Protein AF-A0A520ESY8-F1 (afdb_monomer)

Foldseek 3Di:
DAQAAWDQADDDDDPLRTWQKWWCAPQVNGIDRPQWDFDPPDHGGDRHTDIGRCPRHDVVTDIHTHGSDDLCVLLVDQWDWDQDPVRDIDIDGRVVNVPDRPD

Solvent-accessible surface area (backbone atoms only — not comparable to full-atom values): 6180 Å² total; per-residue (Å²): 105,41,94,27,56,36,53,69,41,88,73,81,93,48,78,82,19,44,37,45,50,33,34,39,13,77,86,72,72,39,82,41,71,71,64,43,35,69,45,95,90,52,68,57,35,78,82,39,17,54,57,42,52,52,87,69,48,54,93,89,44,52,73,46,49,49,59,52,48,83,72,62,54,42,36,66,35,49,61,44,78,46,77,46,96,89,68,51,74,48,80,41,67,26,99,36,64,84,70,59,63,87,98

Radius of gyration: 14.83 Å; Cα contacts (8 Å, |Δi|>4): 194; chains: 1; bounding box: 39×22×42 Å

Secondary structure (DSSP, 8-state):
-BSS---PPSSSSSGGGSPEEEEEETTTTEEE-SS-EE-TTS-SSSSSB-EE--TT--TT-EEEEE-SSSGGGGGT-SEEEEE-TTS-EEEEE-TTTTT----

Nearest PDB structures (foldseek):
  8x84-assembly1_A  TM=5.078E-01  e=2.308E+00  Drosophila melanogaster
  8jm9-assembly1_A  TM=4.919E-01  e=3.500E+00  Drosophila melanogaster
  8xvt-assembly1_K  TM=5.869E-01  e=6.735E+00  Homo sapiens
  8zdz-assembly1_A  TM=5.720E-01  e=6.735E+00  Drosophila mojavensis

Mean predicted aligned error: 4.93 Å

pLDDT: mean 88.7, std 8.78, range [55.31, 98.19]

Structure (mmCIF, N/CA/C/O backbone):
data_AF-A0A520ESY8-F1
#
_entry.id   AF-A0A520ESY8-F1
#
loop_
_atom_site.group_PDB
_atom_site.id
_atom_site.type_symbol
_atom_site.label_atom_id
_atom_site.label_alt_id
_atom_site.label_comp_id
_atom_site.label_asym_id
_atom_site.label_entity_id
_atom_site.label_seq_id
_atom_site.pdbx_PDB_ins_code
_atom_site.Cartn_x
_atom_site.Cartn_y
_atom_site.Cartn_z
_atom_site.occupancy
_atom_site.B_iso_or_equiv
_atom_site.auth_seq_id
_atom_site.auth_comp_id
_atom_site.auth_asym_id
_atom_site.auth_atom_id
_atom_site.pdbx_PDB_model_num
ATOM 1 N N . THR A 1 1 ? 1.478 7.687 -13.032 1.00 85.31 1 THR A N 1
ATOM 2 C CA . THR A 1 1 ? 2.068 7.556 -11.685 1.00 85.31 1 THR A CA 1
ATOM 3 C C . THR A 1 1 ? 0.995 7.798 -10.640 1.00 85.31 1 THR A C 1
ATOM 5 O O . THR A 1 1 ? 0.063 8.544 -10.930 1.00 85.31 1 THR A O 1
ATOM 8 N N . ALA A 1 2 ? 1.075 7.146 -9.483 1.00 91.75 2 ALA A N 1
ATOM 9 C CA . ALA A 1 2 ? 0.217 7.412 -8.331 1.00 91.75 2 ALA A CA 1
ATOM 10 C C . ALA A 1 2 ? 0.872 8.445 -7.399 1.00 91.75 2 ALA A C 1
ATOM 12 O O . ALA A 1 2 ? 2.097 8.591 -7.387 1.00 91.75 2 ALA A O 1
ATOM 13 N N . PHE A 1 3 ? 0.055 9.148 -6.611 1.00 88.12 3 PHE A N 1
ATOM 14 C CA . PHE A 1 3 ? 0.523 10.074 -5.578 1.00 88.12 3 PHE A CA 1
ATOM 15 C C . PHE A 1 3 ? 1.092 9.282 -4.388 1.00 88.12 3 PHE A C 1
ATOM 17 O O . PHE A 1 3 ? 0.406 9.031 -3.401 1.00 88.12 3 PHE A O 1
ATOM 24 N N . GLY A 1 4 ? 2.330 8.813 -4.549 1.00 88.81 4 GLY A N 1
ATOM 25 C CA . GLY A 1 4 ? 3.058 7.992 -3.582 1.00 88.81 4 GLY A CA 1
ATOM 26 C C . GLY A 1 4 ? 2.410 6.633 -3.295 1.00 88.81 4 GLY A C 1
ATOM 27 O O . GLY A 1 4 ? 1.645 6.089 -4.097 1.00 88.81 4 GLY A O 1
ATOM 28 N N . GLY A 1 5 ? 2.731 6.097 -2.117 1.00 87.56 5 GLY A N 1
ATOM 29 C CA . GLY A 1 5 ? 2.138 4.878 -1.579 1.00 87.56 5 GLY A CA 1
ATOM 30 C C . GLY A 1 5 ? 2.843 3.587 -1.992 1.00 87.56 5 GLY A C 1
ATOM 31 O O . GLY A 1 5 ? 3.538 3.504 -3.002 1.00 87.56 5 GLY A O 1
ATOM 32 N N . GLY A 1 6 ? 2.620 2.552 -1.187 1.00 91.69 6 GLY A N 1
ATOM 33 C CA . GLY A 1 6 ? 3.306 1.274 -1.312 1.0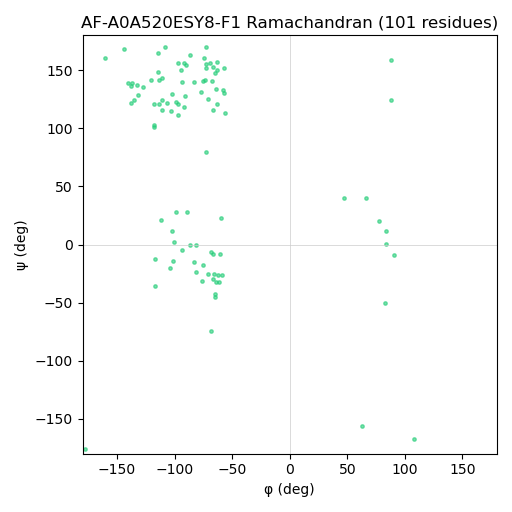0 91.69 6 GLY A CA 1
ATOM 34 C C . GLY A 1 6 ? 4.617 1.260 -0.534 1.00 91.69 6 GLY A C 1
ATOM 35 O O . GLY A 1 6 ? 5.491 2.091 -0.742 1.00 91.69 6 GLY A O 1
ATOM 36 N N . TYR A 1 7 ? 4.740 0.279 0.357 1.00 91.19 7 TYR A N 1
ATOM 37 C CA . TYR A 1 7 ? 5.892 0.113 1.235 1.00 91.19 7 TYR A CA 1
ATOM 38 C C . TYR A 1 7 ? 6.669 -1.132 0.826 1.00 91.19 7 TYR A C 1
ATOM 40 O O . TYR A 1 7 ? 6.100 -2.226 0.742 1.00 91.19 7 TYR A O 1
ATOM 48 N N . ILE A 1 8 ? 7.960 -0.951 0.546 1.00 92.50 8 ILE A N 1
ATOM 49 C CA . ILE A 1 8 ? 8.878 -2.063 0.307 1.00 92.50 8 ILE A CA 1
ATOM 50 C C . ILE A 1 8 ? 9.112 -2.777 1.636 1.00 92.50 8 ILE A C 1
ATOM 52 O O . ILE A 1 8 ? 9.502 -2.152 2.621 1.00 92.50 8 ILE A O 1
ATOM 56 N N . ALA A 1 9 ? 8.861 -4.083 1.652 1.00 93.19 9 ALA A N 1
ATOM 57 C CA . ALA A 1 9 ? 9.062 -4.900 2.836 1.00 93.19 9 ALA A CA 1
ATOM 58 C C . ALA A 1 9 ? 10.551 -5.136 3.126 1.00 93.19 9 ALA A C 1
ATOM 60 O O . ALA A 1 9 ? 11.376 -5.218 2.214 1.00 93.19 9 ALA A O 1
ATOM 61 N N . SER A 1 10 ? 10.883 -5.337 4.397 1.00 92.06 10 SER A N 1
ATOM 62 C CA . SER A 1 10 ? 12.253 -5.578 4.853 1.00 92.06 10 SER A CA 1
ATOM 63 C C . SER A 1 10 ? 12.871 -6.876 4.297 1.00 92.06 10 SER A C 1
ATOM 65 O O . SER A 1 10 ? 12.180 -7.854 3.966 1.00 92.06 10 SER A O 1
ATOM 67 N N . GLY A 1 11 ? 14.204 -6.926 4.270 1.00 92.12 11 GLY A N 1
ATOM 68 C CA . GLY A 1 11 ? 15.001 -8.079 3.846 1.00 92.12 11 GLY A CA 1
ATOM 69 C C . GLY A 1 11 ? 15.685 -7.871 2.491 1.00 92.12 11 GLY A C 1
ATOM 70 O O . GLY A 1 11 ? 15.733 -6.749 1.992 1.00 92.12 11 GLY A O 1
ATOM 71 N N . PRO A 1 12 ? 16.228 -8.942 1.882 1.00 93.19 12 PRO A N 1
ATOM 72 C CA . PRO A 1 12 ? 16.954 -8.829 0.622 1.00 93.19 12 PRO A CA 1
ATOM 73 C C . PRO A 1 12 ? 16.092 -8.224 -0.488 1.00 93.19 12 PRO A C 1
ATOM 75 O O . PRO A 1 12 ? 14.949 -8.651 -0.703 1.00 93.19 12 PRO A O 1
ATOM 78 N N . ALA A 1 13 ? 16.667 -7.257 -1.206 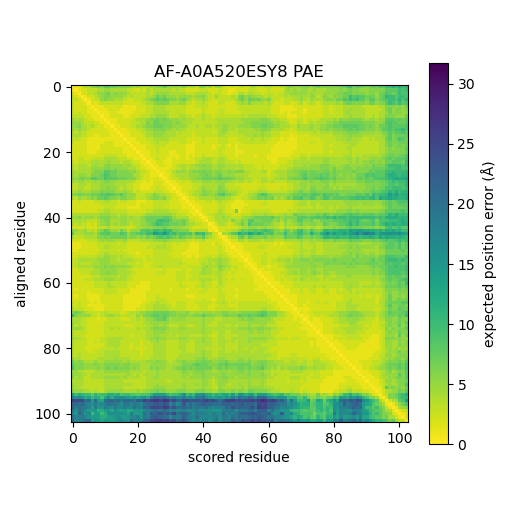1.00 88.50 13 ALA A N 1
ATOM 79 C CA . ALA A 1 13 ? 16.015 -6.578 -2.316 1.00 88.50 13 ALA A CA 1
ATOM 80 C C . ALA A 1 13 ? 15.556 -7.603 -3.361 1.00 88.50 13 ALA A C 1
ATOM 82 O O . ALA A 1 13 ? 16.355 -8.300 -3.986 1.00 88.50 13 ALA A O 1
ATOM 83 N N . SER A 1 14 ? 14.242 -7.732 -3.517 1.00 90.81 14 SER A N 1
ATOM 84 C CA . SER A 1 14 ? 13.634 -8.655 -4.468 1.00 90.81 14 SER A CA 1
ATOM 85 C C . SER A 1 14 ? 12.197 -8.249 -4.755 1.00 90.81 14 SER A C 1
ATOM 87 O O . SER A 1 14 ? 11.551 -7.586 -3.945 1.00 90.81 14 SER A O 1
ATOM 89 N N . TRP A 1 15 ? 11.655 -8.728 -5.874 1.00 89.50 15 TRP A N 1
ATOM 90 C CA . TRP A 1 15 ? 10.256 -8.486 -6.236 1.00 89.50 15 TRP A CA 1
ATOM 91 C C . TRP A 1 15 ? 9.261 -9.002 -5.187 1.00 89.50 15 TRP A C 1
ATOM 93 O O . TRP A 1 15 ? 8.181 -8.450 -5.017 1.00 89.50 15 TRP A O 1
ATOM 103 N N . SER A 1 16 ? 9.652 -10.023 -4.418 1.00 92.06 16 SER A N 1
ATOM 104 C CA . SER A 1 16 ? 8.857 -10.549 -3.303 1.00 92.06 16 SER A CA 1
ATOM 105 C C . SER A 1 16 ? 8.709 -9.572 -2.126 1.00 92.06 16 SER A C 1
ATOM 107 O O . SER A 1 16 ? 7.981 -9.862 -1.177 1.00 92.06 16 SER A O 1
ATOM 109 N N . ARG A 1 17 ? 9.430 -8.444 -2.148 1.00 93.88 17 ARG A N 1
ATOM 110 C CA . ARG A 1 17 ? 9.336 -7.358 -1.164 1.00 93.88 17 ARG A CA 1
ATOM 111 C C . ARG A 1 17 ? 8.534 -6.168 -1.661 1.00 93.88 17 ARG A C 1
ATOM 113 O O . ARG A 1 17 ? 8.143 -5.331 -0.854 1.00 93.88 17 ARG A O 1
ATOM 120 N N . SER A 1 18 ? 8.266 -6.098 -2.957 1.00 94.06 18 SER A N 1
ATOM 121 C CA . SER A 1 18 ? 7.499 -5.011 -3.542 1.00 94.06 18 SER A CA 1
ATOM 122 C C . SER A 1 18 ? 6.006 -5.173 -3.234 1.00 94.06 18 SER A C 1
ATOM 124 O O . SER A 1 18 ? 5.481 -6.291 -3.283 1.00 94.06 18 SER A O 1
ATOM 126 N N . PRO A 1 19 ? 5.286 -4.080 -2.936 1.00 94.75 19 PRO A N 1
ATOM 127 C CA . PRO A 1 19 ? 3.843 -4.135 -2.806 1.00 94.75 19 PRO A CA 1
ATOM 128 C C . PRO A 1 19 ? 3.198 -4.371 -4.175 1.00 94.75 19 PRO A C 1
ATOM 130 O O . PRO A 1 19 ? 3.750 -4.027 -5.221 1.00 94.75 19 PRO A O 1
ATOM 133 N N . ARG A 1 20 ? 1.988 -4.927 -4.180 1.00 94.50 20 ARG A N 1
ATOM 134 C CA . ARG A 1 20 ? 1.218 -5.146 -5.406 1.00 94.50 20 ARG A CA 1
ATOM 135 C C . ARG A 1 20 ? 0.180 -4.033 -5.589 1.00 94.50 20 ARG A C 1
ATOM 137 O O . ARG A 1 20 ? -0.670 -3.887 -4.711 1.00 94.50 20 ARG A O 1
ATOM 144 N N . PRO A 1 21 ? 0.188 -3.290 -6.709 1.00 95.38 21 PRO A N 1
ATOM 145 C CA . PRO A 1 21 ? -0.858 -2.316 -6.996 1.00 95.38 21 PRO A CA 1
ATOM 146 C C . PRO A 1 21 ? -2.203 -3.009 -7.263 1.00 95.38 21 PRO A C 1
ATOM 148 O O . PRO A 1 21 ? -2.269 -4.061 -7.902 1.00 95.38 21 PRO A O 1
ATOM 151 N N . VAL A 1 22 ? -3.273 -2.401 -6.763 1.00 95.50 22 VAL A N 1
ATOM 152 C CA . VAL A 1 22 ? -4.671 -2.819 -6.904 1.00 95.50 22 VAL A CA 1
ATOM 153 C C . VAL A 1 22 ? -5.492 -1.566 -7.185 1.00 95.50 22 VAL A C 1
ATOM 155 O O . VAL A 1 22 ? -5.462 -0.624 -6.400 1.00 95.50 22 VAL A O 1
ATOM 158 N N . GLY A 1 23 ? -6.202 -1.527 -8.307 1.00 94.44 23 GLY A N 1
ATOM 159 C CA . GLY A 1 23 ? -6.986 -0.364 -8.714 1.00 94.44 23 GLY A CA 1
ATOM 160 C C . GLY A 1 23 ? -8.444 -0.467 -8.280 1.00 94.44 23 GLY A C 1
ATOM 161 O O . GLY A 1 23 ? -9.004 -1.559 -8.238 1.00 94.44 23 GLY A O 1
ATOM 162 N N . TRP A 1 24 ? -9.078 0.673 -8.029 1.00 94.06 24 TRP A N 1
ATOM 163 C CA . TRP A 1 24 ? -10.525 0.832 -8.144 1.00 94.06 24 TRP A CA 1
ATOM 164 C C . TRP A 1 24 ? -10.835 1.575 -9.423 1.00 94.06 24 TRP A C 1
ATOM 166 O O . TRP A 1 24 ? -10.486 2.745 -9.543 1.00 94.06 24 TRP A O 1
ATOM 176 N N . SER A 1 25 ? -11.511 0.920 -10.354 1.00 91.69 25 SER A N 1
ATOM 177 C CA . SER A 1 25 ? -11.930 1.554 -11.592 1.00 91.69 25 SER A CA 1
ATOM 178 C C . SER A 1 25 ? -13.373 2.008 -11.471 1.00 91.69 25 SER A C 1
ATOM 180 O O . SER A 1 25 ? -14.274 1.185 -11.292 1.00 91.69 25 SER A O 1
ATOM 182 N N . ARG A 1 26 ? -13.619 3.312 -11.634 1.00 89.12 26 ARG A N 1
ATOM 183 C CA . ARG A 1 26 ? -14.990 3.809 -11.829 1.00 89.12 26 ARG A CA 1
ATOM 184 C C . ARG A 1 26 ? -15.597 3.279 -13.125 1.00 89.12 26 ARG A C 1
ATOM 186 O O . ARG A 1 26 ? -16.795 3.029 -13.162 1.00 89.12 26 ARG A O 1
ATOM 193 N N . ARG A 1 27 ? -14.778 3.069 -14.165 1.00 85.56 27 ARG A N 1
ATOM 194 C CA . ARG A 1 27 ? -15.219 2.510 -15.453 1.00 85.56 27 ARG A CA 1
ATOM 195 C C . ARG A 1 27 ? -15.709 1.071 -15.304 1.00 85.56 27 ARG A C 1
ATOM 197 O O . ARG A 1 27 ? -16.747 0.735 -15.858 1.00 85.56 27 ARG A O 1
ATOM 204 N N . ALA A 1 28 ? -14.969 0.242 -14.571 1.00 87.44 28 ALA A N 1
ATOM 205 C CA . ALA A 1 28 ? -15.343 -1.148 -14.315 1.00 87.44 28 ALA A CA 1
ATOM 206 C C . ALA A 1 28 ? -16.264 -1.314 -13.091 1.00 87.44 28 ALA A C 1
ATOM 208 O O . ALA A 1 28 ? -16.630 -2.438 -12.764 1.00 87.44 28 ALA A O 1
ATOM 209 N N . ALA A 1 29 ? -16.610 -0.215 -12.406 1.00 89.50 29 ALA A N 1
ATOM 210 C CA . ALA A 1 29 ? -17.378 -0.189 -11.159 1.00 89.50 29 ALA A CA 1
ATOM 211 C C . ALA A 1 29 ? -16.871 -1.194 -10.104 1.00 89.50 29 ALA A C 1
ATOM 213 O O . ALA A 1 29 ? -17.659 -1.858 -9.431 1.00 89.50 29 ALA A O 1
ATOM 214 N N . GLY A 1 30 ? -15.548 -1.335 -9.972 1.00 92.12 30 GLY A N 1
ATOM 215 C CA . GLY A 1 30 ? -14.991 -2.408 -9.159 1.00 92.12 30 GLY A CA 1
ATOM 216 C C . GLY A 1 30 ? -13.473 -2.439 -9.041 1.00 92.12 30 GLY A C 1
ATOM 217 O O . GLY A 1 30 ? -12.747 -1.565 -9.526 1.00 92.12 30 GLY A O 1
ATOM 218 N N . VAL A 1 31 ? -13.000 -3.489 -8.367 1.00 94.38 31 VAL A N 1
ATOM 219 C CA . VAL A 1 31 ? -11.577 -3.753 -8.138 1.00 94.38 31 VAL A CA 1
ATOM 220 C C . VAL A 1 31 ? -10.931 -4.324 -9.400 1.00 94.38 31 VAL A C 1
ATOM 222 O O . VAL A 1 31 ? -11.400 -5.309 -9.965 1.00 94.38 31 VAL A O 1
ATOM 225 N N . VAL A 1 32 ? -9.794 -3.755 -9.792 1.00 92.88 32 VAL A N 1
ATOM 226 C CA . VAL A 1 32 ? -8.956 -4.222 -10.898 1.00 92.88 32 VAL A CA 1
ATOM 227 C C . VAL A 1 32 ? -7.624 -4.712 -10.341 1.00 92.88 32 VAL A C 1
ATOM 229 O O . VAL A 1 32 ? -6.881 -3.964 -9.705 1.00 92.88 32 VAL A O 1
ATOM 232 N N . THR A 1 33 ? -7.307 -5.986 -10.581 1.00 88.94 33 THR A N 1
ATOM 233 C CA . THR A 1 33 ? -6.063 -6.620 -10.096 1.00 88.94 33 THR A CA 1
ATOM 234 C C . THR A 1 33 ? -5.130 -7.090 -11.212 1.00 88.94 33 THR A C 1
ATOM 236 O O . THR A 1 33 ? -3.977 -7.445 -10.939 1.00 88.94 33 THR A O 1
ATOM 239 N N . SER A 1 34 ? -5.623 -7.125 -12.451 1.00 86.56 34 SER A N 1
ATOM 240 C CA . SER A 1 34 ? -4.867 -7.446 -13.659 1.00 86.56 34 SER A CA 1
ATOM 241 C C . SER A 1 34 ? -4.267 -6.183 -14.275 1.00 86.56 34 SER A C 1
ATOM 243 O O . SER A 1 34 ? -4.783 -5.086 -14.087 1.00 86.56 34 SER A O 1
ATOM 245 N N . GLY A 1 35 ? -3.176 -6.336 -15.025 1.00 86.44 35 GLY A N 1
ATOM 246 C CA . GLY A 1 35 ? -2.541 -5.233 -15.758 1.00 86.44 35 GLY A CA 1
ATOM 247 C C . GLY A 1 35 ? -1.601 -4.383 -14.904 1.00 86.44 35 GLY A C 1
ATOM 248 O O . GLY A 1 35 ? -0.437 -4.247 -15.274 1.00 86.44 35 GLY A O 1
ATOM 249 N N . LEU A 1 36 ? -2.054 -3.913 -13.736 1.00 93.12 36 LEU A N 1
ATOM 250 C CA . LEU A 1 36 ? -1.291 -2.987 -12.892 1.00 93.12 36 LEU A CA 1
ATOM 251 C C . LEU A 1 36 ? 0.014 -3.603 -12.373 1.00 93.12 36 LEU A C 1
ATOM 253 O O . LEU A 1 36 ? 0.013 -4.608 -11.655 1.00 93.12 36 LEU A O 1
ATOM 257 N N . LYS A 1 37 ? 1.141 -2.968 -12.709 1.00 93.06 37 LYS A N 1
ATOM 258 C CA . LYS A 1 37 ? 2.489 -3.409 -12.321 1.00 93.06 37 L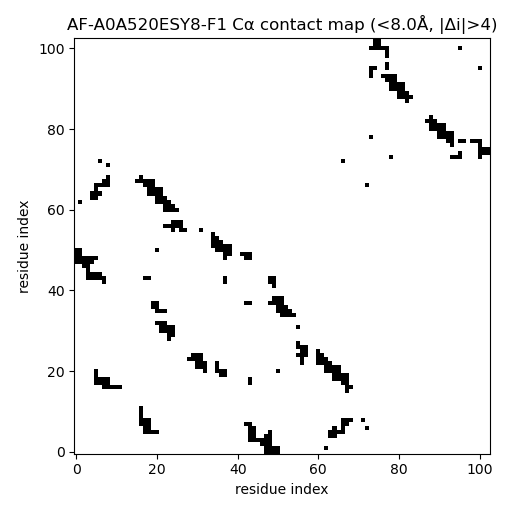YS A CA 1
ATOM 259 C C . LYS A 1 37 ? 3.366 -2.223 -11.945 1.00 93.06 37 LYS A C 1
ATOM 261 O O . LYS A 1 37 ? 3.363 -1.214 -12.650 1.00 93.06 37 LYS A O 1
ATOM 266 N N . LEU A 1 38 ? 4.160 -2.374 -10.884 1.00 93.31 38 LEU A N 1
ATOM 267 C CA . LEU A 1 38 ? 5.275 -1.457 -10.635 1.00 93.31 38 LEU A CA 1
ATOM 268 C C . LEU A 1 38 ? 6.294 -1.571 -11.773 1.00 93.31 38 LEU A C 1
ATOM 270 O O . LEU A 1 38 ? 6.438 -2.634 -12.388 1.00 93.31 38 LEU A O 1
ATOM 274 N N . LEU A 1 39 ? 6.996 -0.477 -12.046 1.00 91.50 39 LEU A N 1
ATOM 275 C CA . LEU A 1 39 ? 8.109 -0.485 -12.987 1.00 91.50 39 LEU A CA 1
ATOM 276 C C . LEU A 1 39 ? 9.314 -1.184 -12.348 1.00 91.50 39 LEU A C 1
ATOM 278 O O . LEU A 1 39 ? 9.563 -1.059 -11.156 1.00 91.50 39 LEU A O 1
ATOM 282 N N . ARG A 1 40 ? 10.055 -1.969 -13.134 1.00 85.75 40 ARG A N 1
ATOM 283 C CA . ARG A 1 40 ? 11.140 -2.821 -12.611 1.00 85.75 40 ARG A CA 1
ATOM 284 C C . ARG A 1 40 ? 12.320 -2.013 -12.059 1.00 85.75 40 ARG A C 1
ATOM 286 O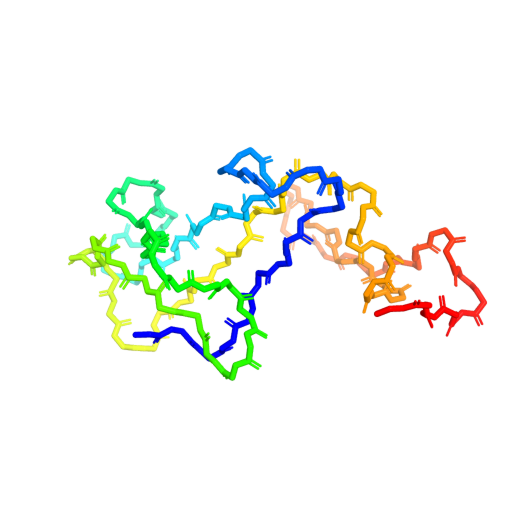 O . ARG A 1 40 ? 13.036 -2.498 -11.190 1.00 85.75 40 ARG A O 1
ATOM 293 N N . ASN A 1 41 ? 12.543 -0.834 -12.621 1.00 86.00 41 ASN A N 1
ATOM 294 C CA . ASN A 1 41 ? 13.662 0.060 -12.348 1.00 86.00 41 ASN A CA 1
ATOM 295 C C . ASN A 1 41 ? 13.297 1.213 -11.402 1.00 86.00 41 ASN A C 1
ATOM 297 O O . ASN A 1 41 ? 14.152 2.053 -11.149 1.00 86.00 41 ASN A O 1
ATOM 301 N N . GLU A 1 42 ? 12.062 1.267 -10.898 1.00 85.81 42 GLU A N 1
ATOM 302 C CA . GLU A 1 42 ? 11.601 2.338 -10.013 1.00 85.81 42 GLU A CA 1
ATOM 303 C C . GLU A 1 42 ? 10.999 1.737 -8.737 1.00 85.81 42 GLU A C 1
ATOM 305 O O . GLU A 1 42 ? 10.267 0.745 -8.772 1.00 85.81 42 GLU A O 1
ATOM 310 N N . GLY A 1 43 ? 11.347 2.316 -7.588 1.00 81.06 43 GLY A N 1
ATOM 311 C CA . GLY A 1 43 ? 10.806 1.916 -6.293 1.00 81.06 43 GLY A CA 1
ATOM 312 C C . GLY A 1 43 ? 9.368 2.399 -6.092 1.00 81.06 43 GLY A C 1
ATOM 313 O O . GLY A 1 43 ? 8.905 3.332 -6.746 1.00 81.06 43 GLY A O 1
ATOM 314 N N . ALA A 1 44 ? 8.654 1.775 -5.156 1.00 91.00 44 ALA A N 1
ATOM 315 C CA . ALA A 1 44 ? 7.391 2.321 -4.669 1.00 91.00 44 ALA A CA 1
ATOM 316 C C . ALA A 1 44 ? 7.657 3.375 -3.585 1.00 91.00 44 ALA A C 1
ATOM 318 O O . ALA A 1 44 ? 8.497 3.155 -2.714 1.00 91.00 44 ALA A O 1
ATOM 319 N N . GLY A 1 45 ? 6.897 4.471 -3.608 1.00 82.62 45 GLY A N 1
ATOM 320 C CA . GLY A 1 45 ? 6.719 5.340 -2.448 1.00 82.62 45 GLY A CA 1
ATOM 321 C C . GLY A 1 45 ? 7.793 6.399 -2.185 1.00 82.62 45 GLY A C 1
ATOM 322 O O . GLY A 1 45 ? 7.734 6.987 -1.113 1.00 82.62 45 GLY A O 1
ATOM 323 N N . GLU A 1 46 ? 8.731 6.678 -3.102 1.00 73.25 46 GLU A N 1
ATOM 324 C CA . GLU A 1 46 ? 9.728 7.751 -2.895 1.00 73.25 46 GLU A CA 1
ATOM 325 C C . GLU A 1 46 ? 9.092 9.153 -2.918 1.00 73.25 46 GLU A C 1
ATOM 327 O O . GLU A 1 46 ? 8.904 9.784 -1.885 1.00 73.25 46 GLU A O 1
ATOM 332 N N . VAL A 1 47 ? 8.726 9.646 -4.100 1.00 82.19 47 VAL A N 1
ATOM 333 C CA . VAL A 1 47 ? 7.964 10.902 -4.279 1.00 82.19 47 VAL A CA 1
ATOM 334 C C . VAL A 1 47 ? 6.612 10.594 -4.914 1.00 82.19 47 VAL A C 1
ATOM 336 O O . VAL A 1 47 ? 5.584 11.196 -4.609 1.00 82.19 47 VAL A O 1
ATOM 339 N N . GLN A 1 48 ? 6.613 9.606 -5.802 1.00 90.81 48 GLN A N 1
ATOM 340 C CA . GLN A 1 48 ? 5.453 9.058 -6.474 1.00 90.81 48 GLN A CA 1
ATOM 341 C C . GLN A 1 48 ? 5.656 7.556 -6.649 1.00 90.81 48 GLN A C 1
ATOM 343 O O . GLN A 1 48 ? 6.768 7.055 -6.481 1.00 90.81 48 GLN A O 1
ATOM 348 N N . THR A 1 49 ? 4.591 6.851 -7.026 1.00 93.38 49 THR A N 1
ATOM 349 C CA . THR A 1 49 ? 4.683 5.422 -7.336 1.00 93.38 49 THR A CA 1
ATOM 350 C C . THR A 1 49 ? 4.306 5.177 -8.794 1.00 93.38 49 THR A C 1
ATOM 352 O O . THR A 1 49 ? 3.119 5.186 -9.148 1.00 93.38 49 THR A O 1
ATOM 355 N N . PRO A 1 50 ? 5.302 4.983 -9.671 1.00 92.44 50 PRO A N 1
ATOM 356 C CA . PRO A 1 50 ? 5.092 4.651 -11.071 1.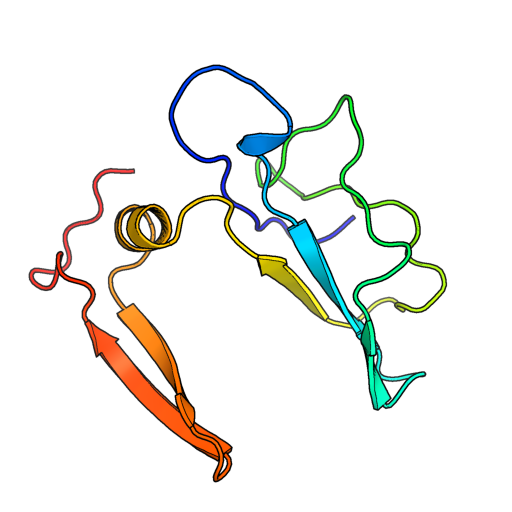00 92.44 50 PRO A CA 1
ATOM 357 C C . PRO A 1 50 ? 4.409 3.292 -11.227 1.00 92.44 50 PRO A C 1
ATOM 359 O O . PRO A 1 50 ? 4.784 2.297 -10.606 1.00 92.44 50 PRO A O 1
ATOM 362 N N . VAL A 1 51 ? 3.397 3.247 -12.093 1.00 92.94 51 VAL A N 1
ATOM 363 C CA . VAL A 1 51 ? 2.625 2.039 -12.400 1.00 92.94 51 VAL A CA 1
ATOM 364 C C . VAL A 1 51 ? 2.387 1.989 -13.908 1.00 92.94 51 VAL A C 1
ATOM 366 O O . VAL A 1 51 ? 2.058 3.007 -14.516 1.00 92.94 51 VAL A O 1
ATOM 369 N N . SER A 1 52 ? 2.551 0.8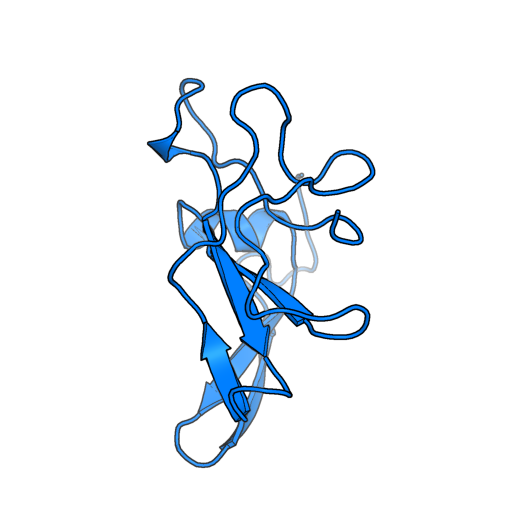05 -14.494 1.00 93.38 52 SER A N 1
ATOM 370 C CA . SER A 1 52 ? 2.197 0.470 -15.881 1.00 93.38 52 SER A CA 1
ATOM 371 C C . SER A 1 52 ? 0.974 -0.451 -15.930 1.00 93.38 52 SER A C 1
ATOM 373 O O . SER A 1 52 ? 0.548 -0.960 -14.892 1.00 93.38 52 SER A O 1
ATOM 375 N N . GLY A 1 53 ? 0.412 -0.665 -17.126 1.00 92.25 53 GLY A N 1
ATOM 376 C CA . GLY A 1 53 ? -0.755 -1.536 -17.322 1.00 92.25 53 GLY A CA 1
ATOM 377 C C . GLY A 1 53 ? -2.025 -0.993 -16.660 1.00 92.25 53 GLY A C 1
ATOM 378 O O . GLY A 1 53 ? -2.763 -1.722 -15.999 1.00 92.25 53 GLY A O 1
ATOM 379 N N . ALA A 1 54 ? -2.216 0.326 -16.750 1.00 90.81 54 ALA A N 1
ATOM 380 C CA . ALA A 1 54 ? -3.320 1.059 -16.137 1.00 90.81 54 ALA A CA 1
ATOM 381 C C . ALA A 1 54 ? -4.464 1.343 -17.129 1.00 90.81 54 ALA A C 1
ATOM 383 O O . ALA A 1 54 ? -5.179 2.329 -16.980 1.00 90.81 54 ALA A O 1
ATOM 384 N N . GLU A 1 55 ? -4.659 0.501 -18.148 1.00 90.88 55 GLU A N 1
ATOM 385 C CA . GLU A 1 55 ? -5.655 0.708 -19.213 1.00 90.88 55 GLU A CA 1
ATOM 386 C C . GLU A 1 55 ? -7.096 0.737 -18.684 1.00 90.88 55 GLU A C 1
ATOM 388 O O . GLU A 1 55 ? -7.966 1.397 -19.263 1.00 90.88 55 GLU A O 1
ATOM 393 N N . GLU A 1 56 ? -7.337 0.075 -17.553 1.00 89.94 56 GLU A N 1
ATOM 394 C CA . GLU A 1 56 ? -8.633 0.008 -16.872 1.00 89.94 56 GLU A CA 1
ATOM 395 C C . GLU A 1 56 ? -8.815 1.067 -15.777 1.00 89.94 56 GLU A C 1
ATOM 397 O O . GLU A 1 56 ? -9.902 1.193 -15.219 1.00 89.94 56 GLU A O 1
ATOM 402 N N . VAL A 1 57 ? -7.784 1.860 -15.481 1.00 91.62 57 VAL A N 1
ATOM 403 C CA . VAL A 1 57 ? -7.804 2.905 -14.449 1.00 91.62 57 VAL A CA 1
ATOM 404 C C . VAL A 1 57 ? -7.736 4.274 -15.127 1.00 91.62 57 VAL A C 1
ATOM 406 O O . VAL A 1 57 ? -7.101 4.450 -16.169 1.00 91.62 57 VAL A O 1
ATOM 409 N N . ARG A 1 58 ? -8.443 5.269 -14.599 1.00 91.75 58 ARG A N 1
ATOM 410 C CA . ARG A 1 58 ? -8.437 6.644 -15.120 1.00 91.75 58 ARG A CA 1
ATOM 411 C C . ARG A 1 58 ? -7.822 7.607 -14.116 1.00 91.75 58 ARG A C 1
ATOM 413 O O . ARG A 1 58 ? -7.665 7.304 -12.938 1.00 91.75 58 ARG A O 1
ATOM 420 N N . ILE A 1 59 ? -7.468 8.802 -14.579 1.00 91.94 59 ILE A N 1
ATOM 421 C CA . ILE A 1 59 ? -7.074 9.877 -13.664 1.00 91.94 59 ILE A CA 1
ATOM 422 C C . ILE A 1 59 ? -8.227 10.119 -12.678 1.00 91.94 59 ILE A C 1
ATOM 424 O O . ILE A 1 59 ? -9.382 10.250 -13.081 1.00 91.94 59 ILE A O 1
ATOM 428 N N . GLY A 1 60 ? -7.905 10.148 -11.384 1.00 91.69 60 GLY A N 1
ATOM 429 C CA . GLY A 1 60 ? -8.876 10.291 -10.295 1.00 91.69 60 GLY A CA 1
ATOM 430 C C . GLY A 1 60 ? -9.431 8.975 -9.738 1.00 91.69 60 GLY A C 1
ATOM 431 O O . GLY A 1 60 ? -10.094 9.007 -8.700 1.00 91.69 60 GLY A O 1
ATOM 432 N N . ASP A 1 61 ? -9.153 7.836 -10.375 1.00 93.31 61 ASP A N 1
ATOM 433 C CA . ASP A 1 61 ? -9.354 6.520 -9.768 1.00 93.31 61 ASP A CA 1
ATOM 434 C C . ASP A 1 61 ? -8.285 6.248 -8.695 1.00 93.31 61 ASP A C 1
ATOM 436 O O . ASP A 1 61 ? -7.192 6.822 -8.708 1.00 93.31 61 ASP A O 1
ATOM 440 N N . ARG A 1 62 ? -8.602 5.369 -7.738 1.00 93.12 62 ARG A N 1
ATOM 441 C CA . ARG A 1 62 ? -7.706 5.045 -6.618 1.00 93.12 62 ARG A CA 1
ATOM 442 C C . ARG A 1 62 ? -6.859 3.824 -6.946 1.00 93.12 62 ARG A C 1
ATOM 444 O O . ARG A 1 62 ? -7.365 2.843 -7.483 1.00 93.12 62 ARG A O 1
ATOM 451 N N . ILE A 1 63 ? -5.587 3.866 -6.561 1.00 94.12 63 ILE A N 1
ATOM 452 C CA . ILE A 1 63 ? -4.699 2.702 -6.551 1.00 94.12 63 ILE A CA 1
ATOM 453 C C . ILE A 1 63 ? -4.264 2.472 -5.108 1.00 94.12 63 ILE A C 1
ATOM 455 O O . ILE A 1 63 ? -3.668 3.350 -4.488 1.00 94.12 63 ILE A O 1
ATOM 459 N N . TRP A 1 64 ? -4.559 1.288 -4.585 1.00 93.62 64 TRP A N 1
ATOM 460 C CA . TRP A 1 64 ? -4.015 0.797 -3.327 1.00 93.62 64 TRP A CA 1
ATOM 461 C C . TRP A 1 64 ? -2.821 -0.107 -3.583 1.00 93.62 64 TRP A C 1
ATOM 463 O O . TRP A 1 64 ? -2.690 -0.725 -4.638 1.00 93.62 64 TRP A O 1
ATOM 473 N N . PHE A 1 65 ? -1.964 -0.224 -2.580 1.00 94.56 65 PHE A N 1
ATOM 474 C CA . PHE A 1 65 ? -0.769 -1.048 -2.637 1.00 94.56 65 PHE A CA 1
ATOM 475 C C . PHE A 1 65 ? -0.866 -2.137 -1.579 1.00 94.56 65 PHE A C 1
ATOM 477 O O . PHE A 1 65 ? -0.657 -1.889 -0.393 1.00 94.56 65 PHE A O 1
ATOM 484 N N . ARG A 1 66 ? -1.183 -3.361 -2.007 1.00 94.19 66 ARG A N 1
ATOM 485 C CA . ARG A 1 66 ? -1.191 -4.524 -1.121 1.00 94.19 66 ARG A CA 1
ATOM 486 C C . ARG A 1 66 ? 0.241 -4.804 -0.680 1.00 94.19 66 ARG A C 1
ATOM 488 O O . ARG A 1 66 ? 1.084 -5.133 -1.513 1.00 94.19 66 ARG A O 1
ATOM 495 N N . HIS A 1 67 ? 0.502 -4.677 0.613 1.00 94.25 67 HIS A N 1
ATOM 496 C CA . HIS A 1 67 ? 1.809 -4.926 1.210 1.00 94.25 67 HIS A CA 1
ATOM 497 C C . HIS A 1 67 ? 2.310 -6.352 0.920 1.00 94.25 67 HIS A C 1
ATOM 499 O O . HIS A 1 67 ? 1.526 -7.294 0.771 1.00 94.25 67 HIS A O 1
ATOM 505 N N . ALA A 1 68 ? 3.630 -6.531 0.886 1.00 9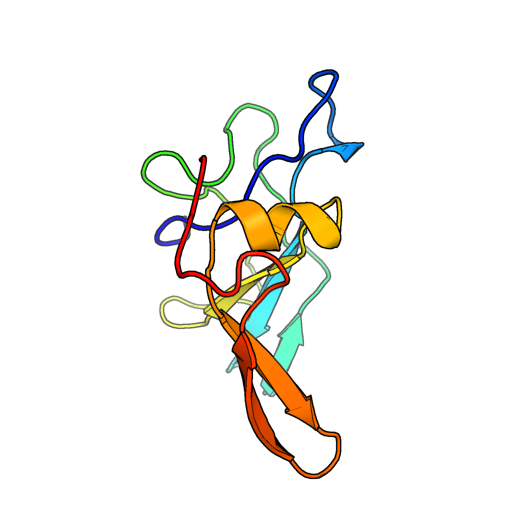5.31 68 ALA A N 1
ATOM 506 C CA . ALA A 1 68 ? 4.228 -7.859 0.757 1.00 95.31 68 ALA A CA 1
ATOM 507 C C . ALA A 1 68 ? 4.179 -8.654 2.077 1.00 95.31 68 ALA A C 1
ATOM 509 O O . ALA A 1 68 ? 4.030 -9.874 2.053 1.00 95.31 68 ALA A O 1
ATOM 510 N N . LYS A 1 69 ? 4.250 -7.973 3.230 1.00 92.69 69 LYS A N 1
ATOM 511 C CA . LYS A 1 69 ? 4.187 -8.580 4.569 1.00 92.69 69 LYS A CA 1
ATOM 512 C C . LYS A 1 69 ? 3.198 -7.830 5.456 1.00 92.69 69 LYS A C 1
ATOM 514 O O . LYS A 1 69 ? 3.277 -6.613 5.553 1.00 92.69 69 LYS A O 1
ATOM 519 N N . ALA A 1 70 ? 2.274 -8.562 6.077 1.00 85.81 70 ALA A N 1
ATOM 520 C CA . ALA A 1 70 ? 1.129 -7.981 6.786 1.00 85.81 70 ALA A CA 1
ATOM 521 C C . ALA A 1 70 ? 1.501 -7.146 8.010 1.00 85.81 70 ALA A C 1
ATOM 523 O O . ALA A 1 70 ? 0.964 -6.058 8.180 1.00 85.81 70 ALA A O 1
ATOM 524 N N . GLY A 1 71 ? 2.447 -7.617 8.824 1.00 84.75 71 GLY A N 1
ATOM 525 C CA . GLY A 1 71 ? 2.820 -6.918 10.055 1.00 84.75 71 GLY A CA 1
ATOM 526 C C . GLY A 1 71 ? 3.577 -5.607 9.834 1.00 84.75 71 GLY A C 1
ATOM 527 O O . GLY A 1 71 ? 3.501 -4.722 10.674 1.00 84.75 71 GLY A O 1
ATOM 528 N N . GLU A 1 72 ? 4.275 -5.449 8.706 1.00 90.00 72 GLU A N 1
ATOM 529 C CA . GLU A 1 72 ? 5.189 -4.312 8.514 1.00 90.00 72 GLU A CA 1
ATOM 530 C C . GLU A 1 72 ? 4.463 -2.986 8.229 1.00 90.00 72 GLU A C 1
ATOM 532 O O . GLU A 1 72 ? 5.036 -1.921 8.435 1.00 90.00 72 GLU A O 1
ATOM 537 N N . LEU A 1 73 ? 3.182 -3.011 7.829 1.00 88.31 73 LEU A N 1
ATOM 538 C CA . LEU A 1 73 ? 2.391 -1.774 7.750 1.00 88.31 73 LEU A CA 1
ATOM 539 C C . LEU A 1 73 ? 2.249 -1.092 9.115 1.00 88.31 73 LEU A C 1
ATOM 541 O O . LEU A 1 73 ? 2.237 0.133 9.185 1.00 88.31 73 LEU A O 1
ATOM 545 N N . CYS A 1 74 ? 2.200 -1.872 10.193 1.00 88.25 74 CYS A N 1
ATOM 546 C CA . CYS A 1 74 ? 2.093 -1.358 11.555 1.00 88.25 74 CYS A CA 1
ATOM 547 C C . CYS A 1 74 ? 3.357 -0.624 12.030 1.00 88.25 74 CYS A C 1
ATOM 549 O O . CYS A 1 74 ? 3.362 -0.066 13.122 1.00 88.25 74 CYS A O 1
ATOM 551 N N . GLU A 1 75 ? 4.440 -0.629 11.246 1.00 85.06 75 GLU A N 1
ATOM 552 C CA . GLU A 1 75 ? 5.610 0.210 11.518 1.00 85.06 75 GLU A CA 1
ATOM 553 C C . GLU A 1 75 ? 5.428 1.643 11.014 1.00 85.06 75 GLU A C 1
ATOM 555 O O . GLU A 1 75 ? 6.078 2.540 11.545 1.00 85.06 75 GLU A O 1
ATOM 560 N N . ARG A 1 76 ? 4.546 1.836 10.020 1.00 84.62 76 ARG A N 1
ATOM 561 C CA . ARG A 1 76 ? 4.308 3.106 9.310 1.00 84.62 76 ARG A CA 1
ATOM 562 C C . ARG A 1 76 ? 3.021 3.808 9.733 1.00 84.62 76 ARG A C 1
ATOM 564 O O . ARG A 1 76 ? 2.865 4.997 9.476 1.00 84.62 76 ARG A O 1
ATOM 571 N N . PHE A 1 77 ? 2.091 3.062 10.325 1.00 87.50 77 PHE A N 1
ATOM 572 C CA . PHE A 1 77 ? 0.781 3.552 10.739 1.00 87.50 77 PHE A CA 1
ATOM 573 C C . PHE A 1 77 ? 0.472 3.108 12.168 1.00 87.50 77 PHE A C 1
ATOM 575 O O . PHE A 1 77 ? 0.688 1.952 12.540 1.00 87.50 77 PHE A O 1
ATOM 582 N N . ASP A 1 78 ? -0.075 4.025 12.957 1.00 89.25 78 ASP A N 1
ATOM 583 C CA . ASP A 1 78 ? -0.536 3.780 14.327 1.00 89.25 78 ASP A CA 1
ATOM 584 C C . ASP A 1 78 ? -1.952 3.187 14.383 1.00 89.25 78 ASP A C 1
ATOM 586 O O . ASP A 1 78 ? -2.349 2.632 15.404 1.00 89.25 78 ASP A O 1
ATOM 590 N N . THR A 1 79 ? -2.690 3.259 13.273 1.00 90.62 79 THR A N 1
ATOM 591 C CA . THR A 1 79 ? -4.103 2.900 13.174 1.00 90.62 79 THR A CA 1
ATOM 592 C C . THR A 1 79 ? -4.362 2.111 11.893 1.00 90.62 79 THR A C 1
ATOM 594 O O . THR A 1 79 ? -3.858 2.455 10.822 1.00 90.62 79 THR A O 1
ATOM 597 N N . LEU A 1 80 ? -5.187 1.068 11.982 1.00 91.50 80 LEU A N 1
ATOM 598 C CA . LEU A 1 80 ? -5.717 0.337 10.833 1.00 91.50 80 LEU A CA 1
ATOM 599 C C . LEU A 1 80 ? -7.222 0.531 10.726 1.00 91.50 80 LEU A C 1
ATOM 601 O O . LEU A 1 80 ? -7.944 0.506 11.720 1.00 91.50 80 LEU A O 1
ATOM 605 N N . THR A 1 81 ? -7.689 0.662 9.490 1.00 94.81 81 THR A N 1
ATOM 606 C CA . THR A 1 81 ? -9.112 0.663 9.164 1.00 94.81 81 THR A CA 1
ATOM 607 C C . THR A 1 81 ? -9.565 -0.760 8.850 1.00 94.81 81 THR A C 1
ATOM 609 O O . THR A 1 81 ? -9.085 -1.368 7.891 1.00 94.81 81 THR A O 1
ATOM 612 N N . LEU A 1 82 ? -10.493 -1.284 9.645 1.00 95.06 82 LEU A N 1
ATOM 613 C CA . LEU A 1 82 ? -11.169 -2.552 9.400 1.00 95.06 82 LEU A CA 1
ATOM 614 C C . LEU A 1 82 ? -12.438 -2.276 8.597 1.00 95.06 82 LEU A C 1
ATOM 616 O O . LEU A 1 82 ? -13.233 -1.428 8.985 1.00 95.06 82 LEU A O 1
ATOM 620 N N . VAL A 1 83 ? -12.615 -2.976 7.479 1.00 95.12 83 VAL A N 1
ATOM 621 C CA . VAL A 1 83 ? -13.825 -2.892 6.651 1.00 95.12 83 VAL A CA 1
ATOM 622 C C . VAL A 1 83 ? -14.567 -4.213 6.777 1.00 95.12 83 VAL A C 1
ATOM 624 O O . VAL A 1 83 ? -14.041 -5.257 6.381 1.00 95.12 83 VAL A O 1
ATOM 627 N N . HIS A 1 84 ? -15.771 -4.168 7.336 1.00 96.38 84 HIS A N 1
ATOM 628 C CA . HIS A 1 84 ? -16.609 -5.341 7.567 1.00 96.38 84 HIS A CA 1
ATOM 629 C C . HIS A 1 84 ? -17.463 -5.671 6.340 1.00 96.38 84 HIS A C 1
ATOM 631 O O . HIS A 1 84 ? -17.645 -4.855 5.435 1.00 96.38 84 HIS A O 1
ATOM 637 N N . SER A 1 85 ? -18.001 -6.891 6.291 1.00 96.56 85 SER A N 1
ATOM 638 C CA . SER A 1 85 ? -18.818 -7.364 5.163 1.00 96.56 85 SER A CA 1
ATOM 639 C C . SER A 1 85 ? -20.145 -6.619 5.007 1.00 96.56 85 SER A C 1
ATOM 641 O O . SER A 1 85 ? -20.677 -6.560 3.901 1.00 96.56 85 SER A O 1
ATOM 643 N N . ASP A 1 86 ? -20.669 -6.041 6.088 1.00 96.50 86 ASP A N 1
ATOM 644 C CA . ASP A 1 86 ? -21.860 -5.186 6.084 1.00 96.50 86 ASP A CA 1
ATOM 645 C C . ASP A 1 86 ? -21.558 -3.731 5.674 1.00 96.50 86 ASP A C 1
ATOM 647 O O . ASP A 1 86 ? -22.465 -2.904 5.593 1.00 96.50 86 ASP A O 1
ATOM 651 N N . GLY A 1 87 ? -20.289 -3.421 5.387 1.00 95.31 87 GLY A N 1
ATOM 652 C CA . GLY A 1 87 ? -19.823 -2.093 5.006 1.00 95.31 87 GLY A CA 1
ATOM 653 C C . GLY A 1 87 ?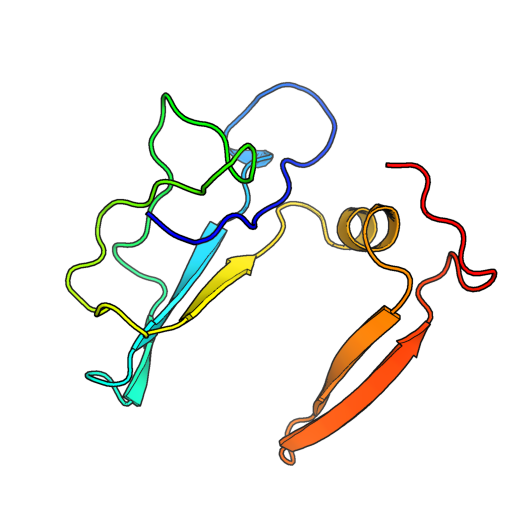 -19.530 -1.164 6.184 1.00 95.31 87 GLY A C 1
ATOM 654 O O . GLY A 1 87 ? -19.121 -0.026 5.946 1.00 95.31 87 GLY A O 1
ATOM 655 N N . SER A 1 88 ? -19.705 -1.616 7.429 1.00 97.62 88 SER A N 1
ATOM 656 C CA . SER A 1 88 ? -19.248 -0.863 8.596 1.00 97.62 88 SER A CA 1
ATOM 657 C C . SER A 1 88 ? -17.720 -0.788 8.633 1.00 97.62 88 SER A C 1
ATOM 659 O O . SER A 1 88 ? -17.006 -1.620 8.059 1.00 97.62 88 SER A O 1
ATOM 661 N N . VAL A 1 89 ? -17.214 0.273 9.262 1.00 98.19 89 VAL A N 1
ATOM 662 C CA . VAL A 1 89 ? -15.791 0.598 9.281 1.00 98.19 89 VAL A CA 1
ATOM 663 C C . VAL A 1 89 ? -15.369 0.978 10.690 1.00 98.19 89 VAL A C 1
ATOM 665 O O . VAL A 1 89 ? -15.902 1.937 11.243 1.00 98.19 89 VAL A O 1
ATOM 668 N N . ASP A 1 90 ? -14.362 0.282 11.212 1.00 97.56 90 ASP A N 1
ATOM 669 C CA . ASP A 1 90 ? -13.745 0.586 12.502 1.00 97.56 90 ASP A CA 1
ATOM 670 C C . ASP A 1 90 ? -12.296 1.032 12.325 1.00 97.56 90 ASP A C 1
ATOM 672 O O . ASP A 1 90 ? -11.585 0.573 11.428 1.00 97.56 90 ASP A O 1
ATOM 676 N N . ALA A 1 91 ? -11.838 1.906 13.215 1.00 95.00 91 ALA A N 1
ATOM 677 C CA . ALA A 1 91 ? -10.434 2.266 13.342 1.00 95.00 91 ALA A CA 1
ATOM 678 C C . ALA A 1 91 ? -9.877 1.624 14.615 1.00 95.00 91 ALA A C 1
ATOM 680 O O . ALA A 1 91 ? -10.386 1.869 15.708 1.00 95.00 91 ALA A O 1
ATOM 681 N N . VAL A 1 92 ? -8.840 0.800 14.474 1.00 92.69 92 VAL A N 1
ATOM 682 C CA . VAL A 1 92 ? -8.191 0.114 15.599 1.00 92.69 92 VAL A CA 1
ATOM 683 C C . VAL A 1 92 ? -6.719 0.505 15.680 1.00 92.69 92 VAL A C 1
ATOM 685 O O . VAL A 1 92 ? -6.075 0.628 14.634 1.00 92.69 92 VAL A O 1
ATOM 688 N N . PRO A 1 93 ? -6.153 0.688 16.886 1.00 90.25 93 PRO A N 1
ATOM 689 C CA . PRO A 1 93 ? -4.726 0.930 17.021 1.00 90.25 93 PRO A CA 1
ATOM 690 C C . PRO A 1 93 ? -3.938 -0.301 16.556 1.00 90.25 93 PRO A C 1
ATOM 692 O O . PRO A 1 93 ? -4.373 -1.445 16.724 1.00 90.25 93 PRO A O 1
ATOM 695 N N . THR A 1 94 ? -2.758 -0.087 15.984 1.00 86.94 94 THR A N 1
ATOM 696 C CA . THR A 1 94 ? -1.805 -1.174 15.741 1.00 86.94 94 THR A CA 1
ATOM 697 C C . THR A 1 94 ? -1.179 -1.635 17.058 1.00 86.94 94 THR A C 1
ATOM 699 O O . THR A 1 94 ? -1.313 -0.984 18.092 1.00 86.94 94 THR A O 1
ATOM 702 N N . TYR A 1 95 ? -0.448 -2.757 17.052 1.00 75.94 95 TYR A N 1
ATOM 703 C CA . TYR A 1 95 ? 0.268 -3.240 18.249 1.00 75.94 95 TYR A CA 1
ATOM 704 C C . TYR A 1 95 ? 1.320 -2.248 18.773 1.00 75.94 95 TYR A C 1
ATOM 706 O O . TYR A 1 95 ? 1.868 -2.442 19.853 1.00 75.94 95 TYR A O 1
ATOM 714 N N . ARG A 1 96 ? 1.594 -1.175 18.023 1.00 71.69 96 ARG A N 1
ATOM 715 C CA . ARG A 1 96 ? 2.373 -0.024 18.476 1.00 71.69 96 ARG A CA 1
ATOM 716 C C . ARG A 1 96 ? 1.503 1.059 19.123 1.00 71.69 96 ARG A C 1
ATOM 718 O O . ARG A 1 96 ? 1.870 2.231 19.101 1.00 71.69 96 ARG A O 1
ATOM 725 N N . GLY A 1 97 ? 0.377 0.646 19.711 1.00 56.97 97 GLY A N 1
ATOM 726 C CA . GLY A 1 97 ? -0.717 1.426 20.307 1.00 56.97 97 GLY A CA 1
ATOM 727 C C . GLY A 1 97 ? -0.370 2.363 21.471 1.00 56.97 97 GLY A C 1
ATOM 728 O O . GLY A 1 97 ? -1.256 2.729 22.232 1.00 56.97 97 GLY A O 1
ATOM 729 N N . GLU A 1 98 ? 0.889 2.784 21.579 1.00 62.72 98 GLU A N 1
ATOM 730 C CA . GLU A 1 98 ? 1.336 3.984 22.297 1.00 62.72 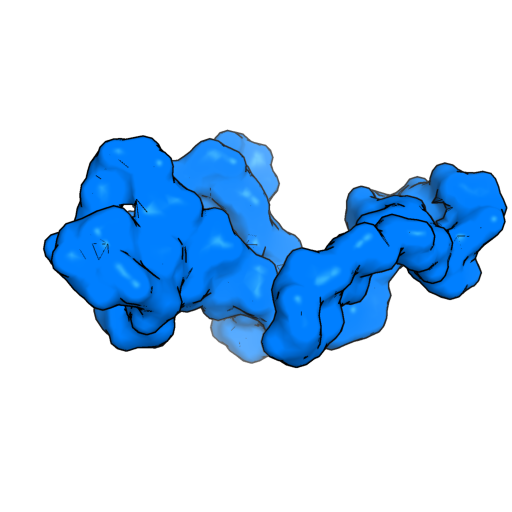98 GLU A CA 1
ATOM 731 C C . GLU A 1 98 ? 1.644 5.148 21.327 1.00 62.72 98 GLU A C 1
ATOM 733 O O . GLU A 1 98 ? 2.251 6.142 21.713 1.00 62.72 98 GLU A O 1
ATOM 738 N N . GLY A 1 99 ? 1.255 5.030 20.050 1.00 63.44 99 GLY A N 1
ATOM 739 C CA . GLY A 1 99 ? 1.492 6.058 19.027 1.00 63.44 99 GLY A CA 1
ATOM 740 C C . GLY A 1 99 ? 2.928 6.089 18.492 1.00 63.44 99 GLY A C 1
ATOM 741 O O . GLY A 1 99 ? 3.365 7.100 17.948 1.00 63.44 99 GLY A O 1
ATOM 742 N N . MET A 1 100 ? 3.685 4.998 18.646 1.00 63.78 100 MET A N 1
ATOM 743 C CA . MET A 1 100 ? 5.101 4.957 18.271 1.00 63.78 100 MET A CA 1
ATOM 744 C C . MET A 1 100 ? 5.301 4.339 16.880 1.00 63.78 100 MET A C 1
ATOM 746 O O . MET A 1 100 ? 5.163 3.131 16.693 1.00 63.78 100 MET A O 1
ATOM 750 N N . ALA A 1 101 ? 5.713 5.146 15.903 1.00 61.06 101 ALA A N 1
ATOM 751 C CA . ALA A 1 101 ? 6.200 4.685 14.599 1.00 61.06 101 ALA A CA 1
ATOM 752 C C . ALA A 1 101 ? 7.738 4.759 14.573 1.00 61.06 101 ALA A C 1
ATOM 754 O O . ALA A 1 101 ? 8.315 5.781 14.936 1.00 61.06 101 ALA A O 1
ATOM 755 N N . PHE A 1 102 ? 8.415 3.674 14.176 1.00 64.81 102 PHE A N 1
ATOM 756 C CA . PHE A 1 102 ? 9.892 3.606 14.139 1.00 64.81 102 PHE A CA 1
ATOM 757 C C . PHE A 1 102 ? 10.433 3.525 12.694 1.00 64.81 102 PHE A C 1
ATOM 759 O O . PHE A 1 102 ? 11.561 3.071 12.507 1.00 64.81 102 PHE A O 1
ATOM 766 N N . GLY A 1 103 ? 9.651 3.939 11.681 1.00 55.31 103 GLY A N 1
ATOM 767 C CA . GLY A 1 103 ? 10.077 3.976 10.272 1.00 55.31 103 GLY A CA 1
ATOM 768 C C . GLY A 1 103 ? 9.064 4.564 9.297 1.00 55.31 103 GLY A C 1
ATOM 769 O O . GLY A 1 103 ? 7.868 4.634 9.643 1.00 55.31 103 GLY A O 1
#

Sequence (103 aa):
TAFGGGYIASGPASWSRSPRPVGWSRRAAGVVTSGLKLLRNEGAGEVQTPVSGAEEVRIGDRIWFRHAKAGELCERFDTLTLVHSDGSVDAVPTYRGEGMAFG